Protein AF-A0A928HZG5-F1 (afdb_monomer_lite)

pLDDT: mean 87.71, std 14.34, range [42.38, 97.81]

Secondary structure (DSSP, 8-state):
------------SPPPPPTT-EEEEEEETTEEEEEEEE-SSGGGGGS--EEE---TTTS--B-TTSPBEEETTSPPPTT--BSSS-S--SGGGBTTEEE-STTEEEE--GGGSPP-

Structure (mmCIF, N/CA/C/O backbone):
data_AF-A0A928HZG5-F1
#
_entry.id   AF-A0A928HZG5-F1
#
loop_
_atom_site.group_PDB
_atom_site.id
_atom_site.type_symbol
_atom_site.label_atom_id
_atom_site.label_alt_id
_atom_site.label_comp_id
_atom_site.label_asym_id
_atom_site.label_entity_id
_atom_site.label_seq_id
_atom_site.pdbx_PDB_ins_code
_atom_site.Cartn_x
_atom_site.Cartn_y
_atom_site.Cartn_z
_atom_site.occupancy
_atom_site.B_iso_or_equiv
_atom_site.auth_seq_id
_atom_site.auth_comp_id
_atom_site.auth_asym_id
_atom_site.auth_atom_id
_atom_site.pdbx_PDB_model_num
ATOM 1 N N . MET A 1 1 ? -54.037 30.909 17.870 1.00 44.12 1 MET A N 1
ATOM 2 C CA . MET A 1 1 ? -53.396 29.577 17.859 1.00 44.12 1 MET A CA 1
ATOM 3 C C . MET A 1 1 ? -51.983 29.760 17.341 1.00 44.12 1 MET A C 1
ATOM 5 O O . MET A 1 1 ? -51.820 30.145 16.193 1.00 44.12 1 MET A O 1
ATOM 9 N N . PHE A 1 2 ? -50.988 29.614 18.213 1.00 42.38 2 PHE A N 1
ATOM 10 C CA . PHE A 1 2 ? -49.578 29.786 17.872 1.00 42.38 2 PHE A CA 1
ATOM 11 C C . PHE A 1 2 ? -49.029 28.458 17.339 1.00 42.38 2 PHE A C 1
ATOM 13 O O . PHE A 1 2 ? -48.836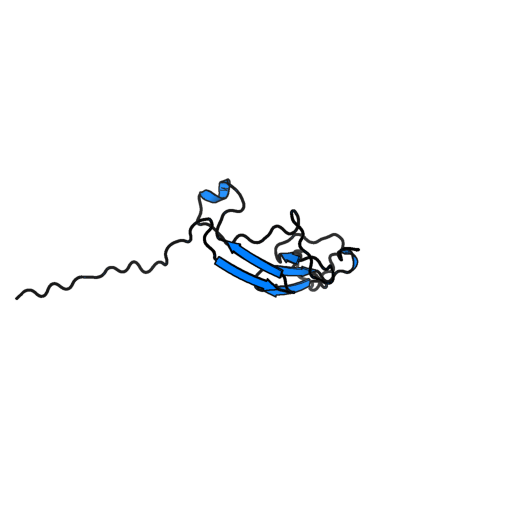 27.527 18.118 1.00 42.38 2 PHE A O 1
ATOM 20 N N . SER A 1 3 ? -48.788 28.361 16.030 1.00 42.66 3 SER A N 1
ATOM 21 C CA . SER A 1 3 ? -47.988 27.267 15.472 1.00 42.66 3 SER A CA 1
ATOM 22 C C . SER A 1 3 ? -46.517 27.549 15.750 1.00 42.66 3 SER A C 1
ATOM 24 O O . SER A 1 3 ? -45.921 28.448 15.161 1.00 42.66 3 SER A O 1
ATOM 26 N N . ARG A 1 4 ? -45.947 26.792 16.690 1.00 47.53 4 ARG A N 1
ATOM 27 C CA . ARG A 1 4 ? -44.503 26.719 16.913 1.00 47.53 4 ARG A CA 1
ATOM 28 C C . ARG A 1 4 ? -43.881 25.960 15.745 1.00 47.53 4 ARG A C 1
ATOM 30 O O . ARG A 1 4 ? -44.035 24.747 15.652 1.00 47.53 4 ARG A O 1
ATOM 37 N N . PHE A 1 5 ? -43.179 26.676 14.876 1.00 48.12 5 PHE A N 1
ATOM 38 C CA . PHE A 1 5 ? -42.203 26.071 13.982 1.00 48.12 5 PHE A CA 1
ATOM 39 C C . PHE A 1 5 ? -40.981 25.718 14.829 1.00 48.12 5 PHE A C 1
ATOM 41 O O . PHE A 1 5 ? -40.316 26.598 15.368 1.00 48.12 5 PHE A O 1
ATOM 48 N N . THR A 1 6 ? -40.733 24.428 15.029 1.00 51.72 6 THR A N 1
ATOM 49 C CA . THR A 1 6 ? -39.464 23.959 15.582 1.00 51.72 6 THR A CA 1
ATOM 50 C C . THR A 1 6 ? -38.424 24.061 14.477 1.00 51.72 6 THR A C 1
ATOM 52 O O . THR A 1 6 ? -38.443 23.273 13.532 1.00 51.72 6 THR A O 1
ATOM 55 N N . GLU A 1 7 ? -37.544 25.050 14.581 1.00 51.25 7 GLU A N 1
ATOM 56 C CA . GLU A 1 7 ? -36.334 25.142 13.773 1.00 51.25 7 GLU A CA 1
ATOM 57 C C . GLU A 1 7 ? -35.420 23.973 14.149 1.00 51.25 7 GLU A C 1
ATOM 59 O O . GLU A 1 7 ? -34.803 23.947 15.214 1.00 51.25 7 GLU A O 1
ATOM 64 N N . ILE A 1 8 ? -35.375 22.957 13.289 1.00 56.84 8 ILE A N 1
ATOM 65 C CA . ILE A 1 8 ? -34.398 21.881 13.402 1.00 56.84 8 ILE A CA 1
ATOM 66 C C . ILE A 1 8 ? -33.094 22.439 12.836 1.00 56.84 8 ILE A C 1
ATOM 68 O O . ILE A 1 8 ? -32.883 22.462 11.626 1.00 56.84 8 ILE A O 1
ATOM 72 N N . ASN A 1 9 ? -32.230 22.927 13.722 1.00 54.44 9 ASN A N 1
ATOM 73 C CA . ASN A 1 9 ? -30.862 23.286 13.380 1.00 54.44 9 ASN A CA 1
ATOM 74 C C . ASN A 1 9 ? -30.054 21.988 13.207 1.00 54.44 9 ASN A C 1
ATOM 76 O O . ASN A 1 9 ? -29.420 21.497 14.141 1.00 54.44 9 ASN A O 1
ATOM 80 N N . VAL A 1 10 ? -30.163 21.370 12.027 1.00 55.16 10 VAL A N 1
ATOM 81 C CA . VAL A 1 10 ? -29.296 20.256 11.631 1.00 55.16 10 VAL A CA 1
ATOM 82 C C . VAL A 1 10 ? -27.941 20.857 11.286 1.00 55.16 10 VAL A C 1
ATOM 84 O O . VAL A 1 10 ? -27.732 21.350 10.179 1.00 55.16 10 VAL A O 1
ATOM 87 N N . SER A 1 11 ? -27.023 20.831 12.252 1.00 59.50 11 SER A N 1
ATOM 88 C CA . SER A 1 11 ? -25.605 21.067 11.988 1.00 59.50 11 SER A CA 1
ATOM 89 C C . SER A 1 11 ? -25.146 20.054 10.938 1.00 59.50 11 SER A C 1
ATOM 91 O O . SER A 1 11 ? -25.092 18.853 11.193 1.00 59.50 11 SER A O 1
ATOM 93 N N . SER A 1 12 ? -24.893 20.537 9.726 1.00 63.75 12 SER A N 1
ATOM 94 C CA . SER A 1 12 ? -24.697 19.747 8.509 1.00 63.75 12 SER A CA 1
ATOM 95 C C . SER A 1 12 ? -23.289 19.166 8.358 1.00 63.75 12 SER A C 1
ATOM 97 O O . SER A 1 12 ? -22.901 18.799 7.249 1.00 63.75 12 SER A O 1
ATOM 99 N N . LYS A 1 13 ? -22.489 19.121 9.430 1.00 58.44 13 LYS A N 1
ATOM 100 C CA . LYS A 1 13 ? -21.146 18.542 9.369 1.00 58.44 13 LYS A CA 1
ATOM 101 C C . LYS A 1 13 ? -21.242 17.057 9.734 1.00 58.44 13 LYS A C 1
ATOM 103 O O . LYS A 1 13 ? -21.770 16.760 10.809 1.00 58.44 13 LYS A O 1
ATOM 108 N N . PRO A 1 14 ? -20.789 16.127 8.868 1.00 67.56 14 PRO A N 1
ATOM 109 C CA . PRO A 1 14 ? -20.701 14.727 9.257 1.00 67.56 14 PRO A CA 1
ATOM 110 C C . PRO A 1 14 ? -19.865 14.623 10.540 1.00 67.56 14 PRO A C 1
ATOM 112 O O . PRO A 1 14 ? -18.949 15.433 10.732 1.00 67.56 14 PRO A O 1
ATOM 115 N N . PRO A 1 15 ? -20.207 13.696 11.449 1.00 78.50 15 PRO A N 1
ATOM 116 C CA . PRO A 1 15 ? -19.436 13.513 12.666 1.00 78.50 15 PRO A CA 1
ATOM 117 C C . PRO A 1 15 ? -17.980 13.219 12.300 1.00 78.50 15 PRO A C 1
ATOM 119 O O . PRO A 1 15 ? -17.717 12.417 11.406 1.00 78.50 15 PRO A O 1
ATOM 122 N N . THR A 1 16 ? -17.049 13.889 12.978 1.00 85.75 16 THR A N 1
ATOM 123 C CA . THR A 1 16 ? -15.619 13.601 12.843 1.00 85.75 16 THR A CA 1
ATOM 124 C C . THR A 1 16 ? -15.380 12.125 13.196 1.00 85.75 16 THR A C 1
ATOM 126 O O . THR A 1 16 ? -15.908 11.674 14.223 1.00 85.75 16 THR A O 1
ATOM 129 N N . PRO A 1 17 ? -14.629 11.372 12.369 1.00 92.81 17 PRO A N 1
ATOM 130 C CA . PRO A 1 17 ? -14.340 9.967 12.633 1.00 92.81 17 PRO A CA 1
ATOM 131 C C . PRO A 1 17 ? -13.603 9.792 13.962 1.00 92.81 17 PRO A C 1
ATOM 133 O O . PRO A 1 17 ? -12.896 10.692 14.425 1.00 92.81 17 PRO A O 1
ATOM 136 N N . LYS A 1 18 ? -13.774 8.629 14.594 1.00 94.69 18 LYS A N 1
ATOM 137 C CA . LYS A 1 18 ? -13.073 8.283 15.839 1.00 94.69 18 LYS A CA 1
ATOM 138 C C . LYS A 1 18 ? -11.903 7.349 15.567 1.00 94.69 18 LYS A C 1
ATOM 140 O O . LYS A 1 18 ? -11.969 6.495 14.689 1.00 94.69 18 LYS A O 1
ATOM 145 N N . GLU A 1 19 ? -10.853 7.458 16.374 1.00 96.62 19 GLU A N 1
ATOM 146 C CA . GLU A 1 19 ? -9.751 6.494 16.349 1.00 96.62 19 GLU A CA 1
ATOM 147 C C . GLU A 1 19 ? -10.271 5.055 16.523 1.00 96.62 19 GLU A C 1
ATOM 149 O O . GLU A 1 19 ? -11.110 4.771 17.381 1.00 96.62 19 GLU A O 1
ATOM 154 N N . GLY A 1 20 ? -9.772 4.150 15.682 1.00 95.94 20 GLY A N 1
ATOM 155 C CA . GLY A 1 20 ? -10.155 2.744 15.620 1.00 95.94 20 GLY A CA 1
ATOM 156 C C . GLY A 1 20 ? -11.402 2.456 14.781 1.00 95.94 20 GLY A C 1
ATOM 157 O O . GLY A 1 20 ? -11.670 1.284 14.499 1.00 95.94 20 GLY A O 1
ATOM 158 N N . GLU A 1 21 ? -12.154 3.475 14.360 1.00 97.44 21 GLU A N 1
ATOM 159 C CA . GLU A 1 21 ? -13.316 3.303 13.488 1.00 97.44 21 GLU A CA 1
ATOM 160 C C . GLU A 1 21 ? -12.892 2.775 12.112 1.00 97.44 21 GLU A C 1
ATOM 162 O O . GLU A 1 21 ? -11.865 3.174 11.562 1.00 97.44 21 GLU A O 1
ATOM 167 N N . LEU A 1 22 ? -13.666 1.833 11.568 1.00 97.25 22 LEU A N 1
ATOM 168 C CA . LEU A 1 22 ? -13.399 1.258 10.254 1.00 97.25 22 LEU A CA 1
ATOM 169 C C . LEU A 1 22 ? -13.702 2.292 9.169 1.00 97.25 22 LEU A C 1
ATOM 171 O O . LEU A 1 22 ? -14.834 2.752 9.055 1.00 97.25 22 LEU A O 1
ATOM 175 N N . PHE A 1 23 ? -12.696 2.604 8.358 1.00 95.75 23 PHE A N 1
ATOM 176 C CA . PHE A 1 23 ? -12.844 3.447 7.181 1.00 95.75 23 PHE A CA 1
ATOM 177 C C . PHE A 1 23 ? -13.258 2.614 5.965 1.00 95.75 23 PHE A C 1
ATOM 179 O O . PHE A 1 23 ? -14.298 2.859 5.355 1.00 95.75 23 PHE A O 1
ATOM 186 N N . LYS A 1 24 ? -12.452 1.602 5.621 1.00 95.81 24 LYS A N 1
ATOM 187 C CA . LY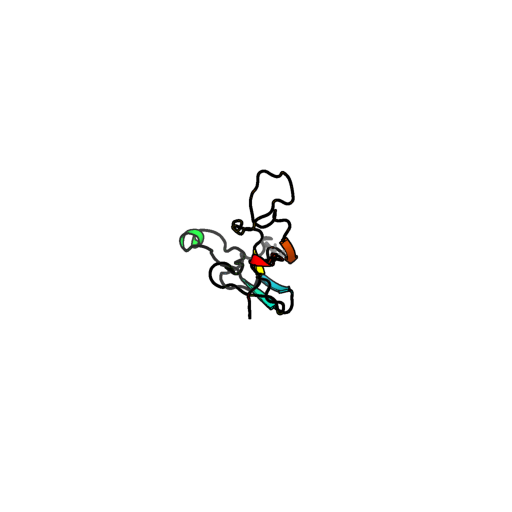S A 1 24 ? -12.643 0.776 4.421 1.00 95.81 24 LYS A CA 1
ATOM 188 C C . LYS A 1 24 ? -12.017 -0.599 4.620 1.00 95.81 24 LYS A C 1
ATOM 190 O O . LYS A 1 24 ? -11.036 -0.742 5.343 1.00 95.81 24 LYS A O 1
ATOM 195 N N . VAL A 1 25 ? -12.561 -1.603 3.944 1.00 97.25 25 VAL A N 1
ATOM 196 C CA . VAL A 1 25 ? -11.908 -2.905 3.770 1.00 97.25 25 VAL A CA 1
ATOM 197 C C . VAL A 1 25 ? -11.462 -3.004 2.319 1.00 97.25 25 VAL A C 1
ATOM 199 O O . VAL A 1 25 ? -12.275 -2.817 1.416 1.00 97.25 25 VAL A O 1
ATOM 202 N N . ILE A 1 26 ? -10.175 -3.261 2.103 1.00 96.38 26 ILE A N 1
ATOM 203 C CA . ILE A 1 26 ? -9.581 -3.428 0.777 1.00 96.38 26 ILE A CA 1
ATOM 204 C C . ILE A 1 26 ? -9.270 -4.906 0.571 1.00 96.38 26 ILE A C 1
ATOM 206 O O . ILE A 1 26 ? -8.531 -5.499 1.355 1.00 96.38 26 ILE A O 1
ATOM 210 N N . GLU A 1 27 ? -9.803 -5.488 -0.499 1.00 96.12 27 GLU A N 1
ATOM 211 C CA . GLU A 1 27 ? -9.491 -6.851 -0.928 1.00 96.12 27 GLU A CA 1
ATOM 212 C C . GLU A 1 27 ? -8.651 -6.805 -2.202 1.00 96.12 27 GLU A C 1
ATOM 214 O O . GLU A 1 27 ? -9.076 -6.271 -3.227 1.00 96.12 27 GLU A O 1
ATOM 219 N N . LEU A 1 28 ? -7.438 -7.354 -2.146 1.00 95.06 28 LEU A N 1
ATOM 220 C CA . LEU A 1 28 ? -6.495 -7.299 -3.256 1.00 95.06 28 LEU A CA 1
ATOM 221 C C . LEU A 1 28 ? -5.619 -8.553 -3.278 1.00 95.06 28 LEU A C 1
ATOM 223 O O . LEU A 1 28 ? -5.017 -8.912 -2.271 1.00 95.06 28 LEU A O 1
ATOM 227 N N . HIS A 1 29 ? -5.532 -9.223 -4.435 1.00 94.50 29 HIS A N 1
ATOM 228 C CA . HIS A 1 29 ? -4.727 -10.446 -4.627 1.00 94.50 29 HIS A CA 1
ATOM 229 C C . HIS A 1 29 ? -4.966 -11.534 -3.558 1.00 94.50 29 HIS A C 1
ATOM 231 O O . HIS A 1 29 ? -4.041 -12.234 -3.150 1.00 94.50 29 HIS A O 1
ATOM 237 N N . GLY A 1 30 ? -6.215 -11.670 -3.097 1.00 92.25 30 GLY A N 1
ATOM 238 C CA . GLY A 1 30 ? -6.615 -12.642 -2.072 1.00 92.25 30 GLY A CA 1
ATOM 239 C C . GLY A 1 30 ? -6.250 -12.257 -0.633 1.00 92.25 30 GLY A C 1
ATOM 240 O O . GLY A 1 30 ? -6.514 -13.040 0.275 1.00 92.25 30 GLY A O 1
ATOM 241 N N . ALA A 1 31 ? -5.667 -11.075 -0.418 1.00 95.19 31 ALA A N 1
ATOM 242 C CA . ALA A 1 31 ? -5.445 -10.493 0.900 1.00 95.19 31 ALA A CA 1
ATOM 243 C C . ALA A 1 31 ? -6.528 -9.456 1.229 1.00 95.19 31 ALA A C 1
ATOM 245 O O . ALA A 1 31 ? -7.059 -8.795 0.336 1.00 95.19 31 ALA A O 1
ATOM 246 N N . THR A 1 32 ? -6.811 -9.294 2.521 1.00 96.88 32 THR A N 1
ATOM 247 C CA . THR A 1 32 ? -7.778 -8.323 3.044 1.00 96.88 32 THR A CA 1
ATOM 248 C C . THR A 1 32 ? -7.073 -7.364 3.998 1.00 96.88 32 THR A C 1
ATOM 250 O O . THR A 1 32 ? -6.375 -7.800 4.914 1.00 96.88 32 THR A O 1
ATOM 253 N N . PHE A 1 33 ? -7.280 -6.063 3.804 1.00 96.88 33 PHE A N 1
ATOM 254 C CA . PHE A 1 33 ? -6.716 -4.997 4.627 1.00 96.88 33 PHE A CA 1
ATOM 255 C C . PHE A 1 33 ? -7.837 -4.130 5.193 1.00 96.88 33 PHE A C 1
ATOM 257 O O . PHE A 1 33 ? -8.566 -3.477 4.448 1.00 96.88 33 PHE A O 1
ATOM 264 N N . GLU A 1 34 ? -7.972 -4.107 6.516 1.00 97.25 34 GLU A N 1
ATOM 265 C CA . GLU A 1 34 ? -8.845 -3.149 7.191 1.00 97.25 34 GLU A CA 1
ATOM 266 C C . GLU A 1 34 ? -8.105 -1.825 7.369 1.00 97.25 34 GLU A C 1
ATOM 268 O O . GLU A 1 34 ? -7.107 -1.752 8.085 1.00 97.25 34 GLU A O 1
ATOM 273 N N . ILE A 1 35 ? -8.616 -0.775 6.739 1.00 97.31 35 ILE A N 1
ATOM 274 C CA . ILE A 1 35 ? -8.151 0.592 6.931 1.00 97.31 35 ILE A CA 1
ATOM 275 C C . ILE A 1 35 ? -9.016 1.211 8.014 1.00 97.31 35 ILE A C 1
ATOM 277 O O . ILE A 1 35 ? -10.245 1.248 7.901 1.00 97.31 35 ILE A O 1
ATOM 281 N N . ARG A 1 36 ? -8.381 1.674 9.085 1.00 97.50 36 ARG A N 1
ATOM 282 C CA . ARG A 1 36 ? -9.055 2.275 10.237 1.00 97.50 36 ARG A CA 1
ATOM 283 C C . ARG A 1 36 ? -8.550 3.686 10.450 1.00 97.50 36 ARG A C 1
ATOM 285 O O . ARG A 1 36 ? -7.405 3.992 10.130 1.00 97.50 36 ARG A O 1
ATOM 292 N N . TYR A 1 37 ? -9.404 4.526 11.009 1.00 97.81 37 TYR A N 1
ATOM 293 C CA . TYR A 1 37 ? -9.011 5.859 11.423 1.00 97.81 37 TYR A CA 1
ATOM 294 C C . TYR A 1 37 ? -8.051 5.795 12.609 1.00 97.81 37 TYR A C 1
ATOM 296 O O . TYR A 1 37 ? -8.233 4.994 13.527 1.00 97.81 37 TYR A O 1
ATOM 304 N N . GLY A 1 38 ? -7.041 6.653 12.617 1.00 97.06 38 GLY A N 1
ATOM 305 C CA . GLY A 1 38 ? -6.079 6.735 13.706 1.00 97.06 38 GLY A CA 1
ATOM 306 C C . GLY A 1 38 ? -5.030 7.809 13.473 1.00 97.06 38 GLY A C 1
ATOM 307 O O . GLY A 1 38 ? -5.290 8.806 12.804 1.00 97.06 38 GLY A O 1
ATOM 308 N N . TYR A 1 39 ? -3.850 7.594 14.047 1.00 96.00 39 TYR A N 1
ATOM 309 C CA . TYR A 1 39 ? -2.745 8.545 14.036 1.00 96.00 39 TYR A CA 1
ATOM 310 C C . TYR A 1 39 ? -1.445 7.816 13.699 1.00 96.00 39 TYR A C 1
ATOM 312 O O . TYR A 1 39 ? -1.205 6.724 14.218 1.00 96.00 39 TYR A O 1
ATOM 320 N N . TYR A 1 40 ? -0.623 8.401 12.825 1.00 91.81 40 TYR A N 1
ATOM 321 C CA . TYR A 1 40 ? 0.685 7.837 12.488 1.00 91.81 40 TYR A CA 1
ATOM 322 C C . TYR A 1 40 ? 1.677 8.030 13.639 1.00 91.81 40 TYR A C 1
ATOM 324 O O . TYR A 1 40 ? 2.445 7.116 13.946 1.00 91.81 40 TYR A O 1
ATOM 332 N N . GLU A 1 41 ? 1.608 9.177 14.319 1.00 94.31 41 GLU A N 1
ATOM 333 C CA . GLU A 1 41 ? 2.402 9.489 15.503 1.00 94.31 41 GLU A CA 1
ATOM 334 C C . GLU A 1 41 ? 1.529 9.988 16.666 1.00 94.31 41 GLU A C 1
ATOM 336 O O . GLU A 1 41 ? 0.440 10.528 16.482 1.00 94.31 41 GLU A O 1
ATOM 341 N N . GLU A 1 42 ? 2.022 9.855 17.901 1.00 93.94 42 GLU A N 1
ATOM 342 C CA . GLU A 1 42 ? 1.311 10.345 19.095 1.00 93.94 42 GLU A CA 1
ATOM 343 C C . GLU A 1 42 ? 1.096 11.868 19.050 1.00 93.94 42 GLU A C 1
ATOM 345 O O . GLU A 1 42 ? 0.077 12.380 19.513 1.00 93.94 42 GLU A O 1
ATOM 350 N N . THR A 1 43 ? 2.038 12.598 18.447 1.00 95.12 43 THR A N 1
ATOM 351 C CA . THR A 1 43 ? 1.966 14.049 18.237 1.00 95.12 43 THR A CA 1
ATOM 352 C C . THR A 1 43 ? 0.835 14.469 17.302 1.00 95.12 43 THR A C 1
ATOM 354 O O . THR A 1 43 ? 0.392 15.614 17.380 1.00 95.12 43 THR A O 1
ATOM 357 N N . ASP A 1 44 ? 0.313 13.560 16.475 1.00 94.94 44 ASP A N 1
ATOM 358 C CA . ASP A 1 44 ? -0.778 13.854 15.542 1.00 94.94 44 ASP A CA 1
ATOM 359 C C . ASP A 1 44 ? -2.150 13.853 16.224 1.00 94.94 44 ASP A C 1
ATOM 361 O O . ASP A 1 44 ? -3.115 14.368 15.661 1.00 94.94 44 ASP A O 1
ATOM 365 N N . ARG A 1 45 ? -2.253 13.353 17.465 1.00 93.62 45 ARG A N 1
ATOM 366 C CA . ARG A 1 45 ? -3.515 13.296 18.232 1.00 93.62 45 ARG A CA 1
ATOM 367 C C . ARG A 1 45 ? -4.135 14.659 18.530 1.00 93.62 45 ARG A C 1
ATOM 369 O O . ARG A 1 45 ? -5.280 14.736 18.969 1.00 93.62 45 ARG A O 1
ATOM 376 N N . GLN A 1 46 ? -3.390 15.739 18.310 1.00 93.75 46 GLN A N 1
ATOM 377 C CA . GLN A 1 46 ? -3.913 17.103 18.368 1.00 93.75 46 GLN A CA 1
ATOM 378 C C . GLN A 1 46 ? -4.805 17.464 17.161 1.00 93.75 46 GLN A C 1
ATOM 380 O O . GLN A 1 46 ? -5.456 18.509 17.180 1.00 93.75 46 GLN A O 1
ATOM 385 N N . PHE A 1 47 ? -4.836 16.618 16.126 1.00 93.25 47 PHE A N 1
ATOM 386 C CA . PHE A 1 47 ? -5.639 16.765 14.914 1.00 93.25 47 PHE A CA 1
ATOM 387 C C . PHE A 1 47 ? -6.752 15.702 14.820 1.00 93.25 47 PHE A C 1
ATOM 389 O O . PHE A 1 47 ? -6.896 14.824 15.677 1.00 93.25 47 PHE A O 1
ATOM 396 N N . GLU A 1 48 ? -7.579 15.801 13.776 1.00 94.62 48 GLU A N 1
ATOM 397 C CA . GLU A 1 48 ? -8.573 14.771 13.448 1.00 94.62 48 GLU A CA 1
ATOM 398 C C . GLU A 1 48 ? -7.862 13.483 12.981 1.00 94.62 48 GLU A C 1
ATOM 400 O O . GLU A 1 48 ? -6.822 13.576 12.324 1.00 94.62 48 GLU A O 1
ATOM 405 N N . PRO A 1 49 ? -8.377 12.287 13.325 1.00 96.31 49 PRO A N 1
ATOM 406 C CA . PRO A 1 49 ? -7.754 11.036 12.911 1.00 96.31 49 PRO A CA 1
ATOM 407 C C . PRO A 1 49 ? -7.864 10.844 11.394 1.00 96.31 49 PRO A C 1
ATOM 409 O O . PRO A 1 49 ? -8.857 11.227 10.774 1.00 96.31 49 PRO A O 1
ATOM 412 N N . VAL A 1 50 ? -6.851 10.206 10.814 1.00 95.44 50 VAL A N 1
ATOM 413 C CA . VAL A 1 50 ? -6.701 9.970 9.368 1.00 95.44 50 VAL A CA 1
ATOM 414 C C . VAL A 1 50 ? -6.755 8.481 9.044 1.00 95.44 50 VAL A C 1
ATOM 416 O O . VAL A 1 50 ?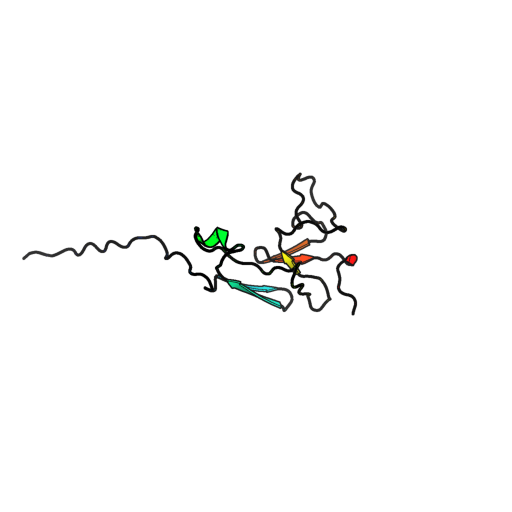 -6.703 7.647 9.949 1.00 95.44 50 VAL A O 1
ATOM 419 N N . GLU A 1 51 ? -6.868 8.120 7.767 1.00 95.62 51 GLU A N 1
ATOM 420 C CA . GLU A 1 51 ? -6.863 6.720 7.344 1.00 95.62 51 GLU A CA 1
ATOM 421 C C . GLU A 1 51 ? -5.476 6.086 7.546 1.00 95.62 51 GLU A C 1
ATOM 423 O O . GLU A 1 51 ? -4.494 6.494 6.928 1.00 95.62 51 GLU A O 1
ATOM 428 N N . ILE A 1 52 ? -5.384 5.052 8.387 1.00 95.88 52 ILE A N 1
ATOM 429 C CA . ILE A 1 52 ? -4.122 4.362 8.668 1.00 95.88 52 ILE A CA 1
ATOM 430 C C . ILE A 1 52 ? -3.973 3.145 7.764 1.00 95.88 52 ILE A C 1
ATOM 432 O O . ILE A 1 52 ? -4.646 2.124 7.929 1.00 95.88 52 ILE A O 1
ATOM 436 N N . TYR A 1 53 ? -3.048 3.257 6.814 1.00 95.38 53 TYR A N 1
ATOM 437 C CA . TYR A 1 53 ? -2.657 2.165 5.926 1.00 95.38 53 TYR A CA 1
ATOM 438 C C . TYR A 1 53 ? -1.591 1.255 6.561 1.00 95.38 53 TYR A C 1
ATOM 440 O O . TYR A 1 53 ? -0.771 1.738 7.349 1.00 95.38 53 TYR A O 1
ATOM 448 N N . PRO A 1 54 ? -1.553 -0.049 6.213 1.00 94.31 54 PRO A N 1
ATOM 449 C CA . PRO A 1 54 ? -0.552 -0.975 6.733 1.00 94.31 54 PRO A CA 1
ATOM 450 C C . PRO A 1 54 ? 0.889 -0.541 6.432 1.00 94.31 54 PRO A C 1
ATOM 452 O O . PRO A 1 54 ? 1.228 -0.166 5.310 1.00 94.31 54 PRO A O 1
ATOM 455 N N . ASP A 1 55 ? 1.762 -0.674 7.429 1.00 92.62 55 ASP A N 1
ATOM 456 C CA . ASP A 1 55 ? 3.203 -0.470 7.274 1.00 92.62 55 ASP A CA 1
ATOM 457 C C . ASP A 1 55 ? 3.855 -1.747 6.714 1.00 92.62 55 ASP A C 1
ATOM 459 O O . ASP A 1 55 ? 4.332 -2.611 7.458 1.00 92.62 55 ASP A O 1
ATOM 463 N N . PHE A 1 56 ? 3.855 -1.876 5.385 1.00 93.81 56 PHE A N 1
ATOM 464 C CA . PHE A 1 56 ? 4.445 -3.022 4.684 1.00 93.81 56 PHE A CA 1
ATOM 465 C C . PHE A 1 56 ? 5.981 -3.062 4.734 1.00 93.81 56 PHE A C 1
ATOM 467 O O . PHE A 1 56 ? 6.573 -4.066 4.336 1.00 93.81 56 PHE A O 1
ATOM 474 N N . ILE A 1 57 ? 6.646 -2.007 5.225 1.00 89.94 57 ILE A N 1
ATOM 475 C CA . ILE A 1 57 ? 8.090 -2.042 5.495 1.00 89.94 57 ILE A CA 1
ATOM 476 C C . ILE A 1 57 ? 8.339 -2.826 6.782 1.00 89.94 57 ILE A C 1
ATOM 478 O O . ILE A 1 57 ? 9.173 -3.731 6.796 1.00 89.94 57 ILE A O 1
ATOM 482 N N . LYS A 1 58 ? 7.618 -2.492 7.860 1.00 92.12 58 LYS A N 1
ATOM 483 C CA . LYS A 1 58 ? 7.777 -3.163 9.159 1.00 92.12 58 LYS A CA 1
ATOM 484 C C . LYS A 1 58 ? 7.153 -4.555 9.175 1.00 92.12 58 LYS A C 1
ATOM 486 O O . LYS A 1 58 ? 7.742 -5.473 9.737 1.00 92.12 58 LYS A O 1
ATOM 491 N N . ASN A 1 59 ? 5.978 -4.709 8.568 1.00 93.94 59 ASN A N 1
ATOM 492 C CA . ASN A 1 59 ? 5.221 -5.958 8.540 1.00 93.94 59 ASN A CA 1
ATOM 493 C C . ASN A 1 59 ? 4.876 -6.318 7.088 1.00 93.94 59 ASN A C 1
ATOM 495 O O . ASN A 1 59 ? 3.756 -6.062 6.638 1.00 93.94 59 ASN A O 1
ATOM 499 N N . PRO A 1 60 ? 5.833 -6.874 6.323 1.00 94.31 60 PRO A N 1
ATOM 500 C CA . PRO A 1 60 ? 5.613 -7.171 4.919 1.00 94.31 60 PRO A CA 1
ATOM 501 C C . PRO A 1 60 ? 4.572 -8.277 4.751 1.00 94.31 60 PRO A C 1
ATOM 503 O O . PRO A 1 60 ? 4.635 -9.333 5.385 1.00 94.31 60 PRO A O 1
ATOM 506 N N . ILE A 1 61 ? 3.634 -8.035 3.842 1.00 96.56 61 ILE A N 1
ATOM 507 C CA . ILE A 1 61 ? 2.622 -8.997 3.411 1.00 96.56 61 ILE A CA 1
ATOM 508 C C . ILE A 1 61 ? 2.865 -9.260 1.929 1.00 96.56 61 ILE A C 1
ATOM 510 O O . ILE A 1 61 ? 3.260 -8.362 1.182 1.00 96.56 61 ILE A O 1
ATOM 514 N N . TYR A 1 62 ? 2.644 -10.499 1.505 1.00 96.75 62 TYR A N 1
ATOM 515 C CA . TYR A 1 62 ? 2.911 -10.945 0.145 1.00 96.75 62 TYR A CA 1
ATOM 516 C C . TYR A 1 62 ? 1.652 -11.548 -0.464 1.00 96.75 62 TYR A C 1
ATOM 518 O O . TYR A 1 62 ? 0.836 -12.140 0.242 1.00 96.75 62 TYR A O 1
ATOM 526 N N . THR A 1 63 ? 1.509 -11.410 -1.778 1.00 96.31 63 THR A N 1
ATOM 527 C CA . THR A 1 63 ? 0.532 -12.170 -2.556 1.00 96.31 63 THR A CA 1
ATOM 528 C C . THR A 1 63 ? 0.863 -13.664 -2.510 1.00 96.31 63 THR A C 1
ATOM 530 O O . THR A 1 63 ? 1.980 -14.053 -2.158 1.00 96.31 63 THR A O 1
ATOM 533 N N . ASN A 1 64 ? -0.079 -14.510 -2.937 1.00 94.31 64 ASN A N 1
ATOM 534 C CA . ASN A 1 64 ? 0.152 -15.956 -3.064 1.00 94.31 64 ASN A CA 1
ATOM 535 C C . ASN A 1 64 ? 1.333 -16.294 -3.987 1.00 94.31 64 ASN A C 1
ATOM 537 O O . ASN A 1 64 ? 2.024 -17.283 -3.769 1.00 94.31 64 ASN A O 1
ATOM 541 N N . ASP A 1 65 ? 1.606 -15.441 -4.976 1.00 94.25 65 ASP A N 1
ATOM 542 C CA . ASP A 1 65 ? 2.747 -15.598 -5.878 1.00 94.25 65 ASP A CA 1
ATOM 543 C C . ASP A 1 65 ? 4.058 -15.065 -5.278 1.00 94.25 65 ASP A C 1
ATOM 545 O O . ASP A 1 65 ? 5.081 -15.065 -5.958 1.00 94.25 65 ASP A O 1
ATOM 549 N N . GLY A 1 66 ? 4.057 -14.583 -4.033 1.00 96.00 66 GLY A N 1
ATOM 550 C CA . GLY A 1 66 ? 5.239 -14.099 -3.322 1.00 96.00 66 GLY A CA 1
ATOM 551 C C . GLY A 1 66 ? 5.626 -12.648 -3.618 1.00 96.00 66 GLY A C 1
ATOM 552 O O . GLY A 1 66 ? 6.705 -12.222 -3.212 1.00 96.00 66 GLY A O 1
ATOM 553 N N . PHE A 1 67 ? 4.794 -11.864 -4.310 1.00 97.06 67 PHE A N 1
ATOM 554 C CA . PHE A 1 67 ? 5.080 -10.444 -4.555 1.00 97.06 67 PHE A CA 1
ATOM 555 C C . PHE A 1 67 ? 4.641 -9.583 -3.364 1.00 97.06 67 PHE A C 1
ATOM 557 O O . PHE A 1 67 ? 3.541 -9.794 -2.857 1.00 97.06 67 PHE A O 1
ATOM 564 N N . PRO A 1 68 ? 5.453 -8.620 -2.892 1.00 96.94 68 PRO A N 1
ATOM 565 C CA . PRO A 1 68 ? 5.083 -7.817 -1.735 1.00 96.94 68 PRO A CA 1
ATOM 566 C C . PRO A 1 68 ? 3.996 -6.797 -2.075 1.00 96.94 68 PRO A C 1
ATOM 568 O O . PRO A 1 68 ? 4.048 -6.137 -3.120 1.00 96.94 68 PRO A O 1
ATOM 571 N N . PHE A 1 69 ? 3.061 -6.621 -1.145 1.00 97.00 69 PHE A N 1
ATOM 572 C CA . PHE A 1 69 ? 2.225 -5.428 -1.103 1.00 97.00 69 PHE A CA 1
ATOM 573 C C . PHE A 1 69 ? 3.063 -4.224 -0.667 1.00 97.00 69 PHE A C 1
ATOM 575 O O . PHE A 1 69 ? 4.018 -4.350 0.103 1.00 97.00 69 PHE A O 1
ATOM 582 N N . VAL A 1 70 ? 2.720 -3.057 -1.193 1.00 96.44 70 VAL A N 1
ATOM 583 C CA . VAL A 1 70 ? 3.378 -1.777 -0.919 1.00 96.44 70 VAL A CA 1
ATOM 584 C C . VAL A 1 70 ? 2.329 -0.675 -0.857 1.00 96.44 70 VAL A C 1
ATOM 586 O O . VAL A 1 70 ? 1.232 -0.828 -1.400 1.00 96.44 70 VAL A O 1
ATOM 589 N N . THR A 1 71 ? 2.664 0.444 -0.215 1.00 94.81 71 THR A N 1
ATOM 590 C CA . THR A 1 71 ? 1.858 1.662 -0.323 1.00 94.81 71 THR A CA 1
ATOM 591 C C . THR A 1 71 ? 2.399 2.577 -1.421 1.00 94.81 71 THR A C 1
ATOM 593 O O . THR A 1 71 ? 3.597 2.577 -1.714 1.00 94.81 71 THR A O 1
ATOM 596 N N . LEU A 1 72 ? 1.527 3.372 -2.044 1.00 91.00 72 LEU A N 1
ATOM 597 C CA . LEU A 1 72 ? 1.937 4.340 -3.071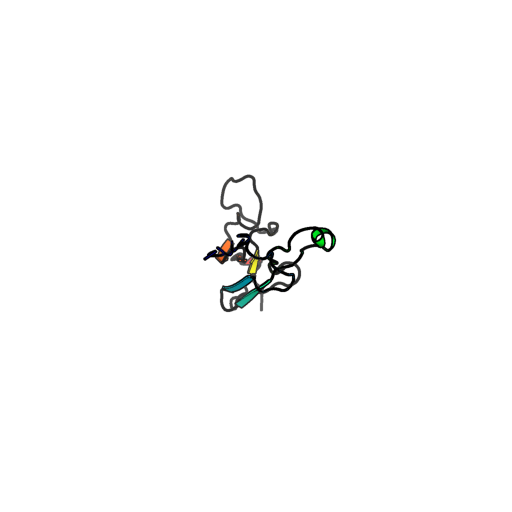 1.00 91.00 72 LEU A CA 1
ATOM 598 C C . LEU A 1 72 ? 2.874 5.423 -2.511 1.00 91.00 72 LEU A C 1
ATOM 600 O O . LEU A 1 72 ? 3.772 5.866 -3.216 1.00 91.00 72 LEU A O 1
ATOM 604 N N . MET A 1 73 ? 2.701 5.789 -1.237 1.00 85.19 73 MET A N 1
ATOM 605 C CA . MET A 1 73 ? 3.499 6.812 -0.543 1.00 85.19 73 MET A CA 1
ATOM 606 C C . MET A 1 73 ? 4.820 6.278 0.027 1.00 85.19 73 MET A C 1
ATOM 608 O O . MET A 1 73 ? 5.515 6.984 0.752 1.00 85.19 73 MET A O 1
ATOM 612 N N . GLN A 1 74 ? 5.151 5.011 -0.226 1.00 86.69 74 GLN A N 1
ATOM 613 C CA . GLN A 1 74 ? 6.376 4.426 0.291 1.00 86.69 74 GLN A CA 1
ATOM 614 C C . GLN A 1 74 ? 7.602 4.985 -0.440 1.00 86.69 74 GLN A C 1
ATOM 616 O O . GLN A 1 74 ? 7.577 5.181 -1.657 1.00 86.69 74 GLN A O 1
ATOM 621 N N . GLU A 1 75 ? 8.707 5.150 0.285 1.00 88.31 75 GLU A N 1
ATOM 622 C CA . GLU A 1 75 ? 10.006 5.454 -0.317 1.00 88.31 75 GLU A CA 1
ATOM 623 C C . GLU A 1 75 ? 10.416 4.384 -1.353 1.00 88.31 75 GLU A C 1
ATOM 625 O O . GLU A 1 75 ? 10.149 3.184 -1.161 1.00 88.31 75 GLU A O 1
ATOM 630 N N . PRO A 1 76 ? 11.087 4.774 -2.453 1.00 89.88 76 PRO A N 1
ATOM 631 C CA . PRO A 1 76 ? 11.589 3.831 -3.438 1.00 89.88 76 PRO A CA 1
ATOM 632 C C . PRO A 1 76 ? 12.594 2.842 -2.844 1.00 89.88 76 PRO A C 1
ATOM 634 O O . PRO A 1 76 ? 13.479 3.193 -2.068 1.00 89.88 76 PRO A O 1
ATOM 637 N N . CYS A 1 77 ? 12.514 1.584 -3.274 1.00 92.25 77 CYS A N 1
ATOM 638 C CA . CYS A 1 77 ? 13.547 0.593 -2.977 1.00 92.25 77 CYS A CA 1
ATOM 639 C C . CYS A 1 77 ? 14.763 0.738 -3.910 1.00 92.25 77 CYS A C 1
ATOM 641 O O . CYS A 1 77 ? 14.673 1.358 -4.968 1.00 92.25 77 CYS A O 1
ATOM 643 N N . GLU A 1 78 ? 15.853 0.033 -3.612 1.00 93.31 78 GLU A N 1
ATOM 644 C CA . GLU A 1 78 ? 17.067 0.003 -4.449 1.00 93.31 78 GLU A CA 1
ATOM 645 C C . GLU A 1 78 ? 16.849 -0.502 -5.891 1.00 93.31 78 GLU A C 1
ATOM 647 O O . GLU A 1 78 ? 17.626 -0.191 -6.790 1.00 93.31 78 GLU A O 1
ATOM 652 N N . HIS A 1 79 ? 15.768 -1.249 -6.140 1.00 94.19 79 HIS A N 1
ATOM 653 C CA . HIS A 1 79 ? 15.389 -1.733 -7.473 1.00 94.19 79 HIS A CA 1
ATOM 654 C C . HIS A 1 79 ? 14.416 -0.803 -8.209 1.00 94.19 79 HIS A C 1
ATOM 656 O O . HIS A 1 79 ? 13.802 -1.205 -9.202 1.00 94.19 79 HIS A O 1
ATOM 662 N N . PHE A 1 80 ? 14.224 0.421 -7.712 1.00 93.44 80 PHE A N 1
ATOM 663 C CA . PHE A 1 80 ? 13.342 1.398 -8.328 1.00 93.44 80 PHE A CA 1
ATOM 664 C C . PHE A 1 80 ? 13.732 1.656 -9.783 1.00 93.44 80 PHE A C 1
ATOM 666 O O . PHE A 1 80 ? 14.892 1.897 -10.120 1.00 93.44 80 PHE A O 1
ATOM 673 N N . LYS A 1 81 ? 12.730 1.626 -10.660 1.00 92.44 81 LYS A N 1
ATOM 674 C CA . LYS A 1 81 ? 12.881 1.996 -12.063 1.00 92.44 81 LYS A CA 1
ATOM 675 C C . LYS A 1 81 ? 11.850 3.047 -12.387 1.00 92.44 81 LYS A C 1
ATOM 677 O O . LYS A 1 81 ? 10.671 2.728 -12.464 1.00 92.44 81 LYS A O 1
ATOM 682 N N . LYS A 1 82 ? 12.305 4.272 -12.612 1.00 91.12 82 LYS A N 1
ATOM 683 C CA . LYS A 1 82 ? 11.441 5.407 -12.925 1.00 91.12 82 LYS A CA 1
ATOM 684 C C . LYS A 1 82 ? 10.549 5.117 -14.140 1.00 91.12 82 LYS A C 1
ATOM 686 O O . LYS A 1 82 ? 11.051 4.658 -15.174 1.00 91.12 82 LYS A O 1
ATOM 691 N N . LEU A 1 83 ? 9.240 5.329 -14.001 1.00 88.38 83 LEU A N 1
ATOM 692 C CA . LEU A 1 83 ? 8.238 5.165 -15.060 1.00 88.38 83 LEU A CA 1
ATOM 693 C C . LEU A 1 83 ? 8.129 6.413 -15.938 1.00 88.38 83 LEU A C 1
ATOM 695 O O . LEU A 1 83 ? 8.087 6.284 -17.160 1.00 88.38 83 LEU A O 1
ATOM 699 N N . THR A 1 84 ? 8.112 7.589 -15.316 1.00 84.69 84 THR A N 1
ATOM 700 C CA . THR A 1 84 ? 7.974 8.907 -15.953 1.00 84.69 84 THR A CA 1
ATOM 701 C C . THR A 1 84 ? 9.200 9.772 -15.653 1.00 84.69 84 THR A C 1
ATOM 703 O O . THR A 1 84 ? 10.018 9.409 -14.817 1.00 84.69 84 THR A O 1
ATOM 706 N N . ASP A 1 85 ? 9.350 10.929 -16.298 1.00 83.12 85 ASP A N 1
ATOM 707 C CA . ASP A 1 85 ? 10.429 11.879 -15.975 1.00 83.12 85 ASP A CA 1
ATOM 708 C C . ASP A 1 85 ? 10.117 12.781 -14.765 1.00 83.12 85 ASP A C 1
ATOM 710 O O . ASP A 1 85 ? 10.921 13.651 -14.433 1.00 83.12 85 ASP A O 1
ATOM 714 N N . ASP A 1 86 ? 9.013 12.530 -14.059 1.00 79.50 86 ASP A N 1
ATOM 715 C CA . ASP A 1 86 ? 8.537 13.312 -12.911 1.00 79.50 86 ASP A CA 1
ATOM 716 C C . ASP A 1 86 ? 9.617 13.478 -11.819 1.00 79.50 86 ASP A C 1
ATOM 718 O O . ASP A 1 86 ? 10.290 12.498 -11.494 1.00 79.50 86 ASP A O 1
ATOM 722 N N . PRO A 1 87 ? 9.882 14.686 -11.288 1.00 76.44 87 PRO A N 1
ATOM 723 C CA . PRO A 1 87 ? 10.873 14.866 -10.226 1.00 76.44 87 PRO A CA 1
ATOM 724 C C . PRO A 1 87 ? 10.554 14.067 -8.953 1.00 76.44 87 PRO A C 1
ATOM 726 O O . PRO A 1 87 ? 11.491 13.704 -8.237 1.00 76.44 87 PRO A O 1
ATOM 729 N N . ASP A 1 88 ? 9.284 13.753 -8.701 1.00 75.19 88 ASP A N 1
ATOM 730 C CA . ASP A 1 88 ? 8.859 13.011 -7.525 1.00 75.19 88 ASP A CA 1
ATOM 731 C C . ASP A 1 88 ? 9.318 11.553 -7.630 1.00 75.19 88 ASP A C 1
ATOM 733 O O . ASP A 1 88 ? 9.023 10.811 -8.573 1.00 75.19 88 ASP A O 1
ATOM 737 N N . CYS A 1 89 ? 10.095 11.132 -6.639 1.00 70.56 89 CYS A N 1
ATOM 738 C CA . CYS A 1 89 ? 10.674 9.800 -6.572 1.00 70.56 89 CYS A CA 1
ATOM 739 C C . CYS A 1 89 ? 10.053 9.048 -5.400 1.00 70.56 89 CYS A C 1
ATOM 741 O O . CYS A 1 89 ? 10.732 8.779 -4.419 1.00 70.56 89 CYS A O 1
ATOM 743 N N . ASP A 1 90 ? 8.769 8.713 -5.507 1.00 85.06 90 ASP A N 1
ATOM 744 C CA . ASP A 1 90 ? 8.109 7.757 -4.618 1.00 85.06 90 ASP A CA 1
ATOM 745 C C . ASP A 1 90 ? 7.906 6.401 -5.316 1.00 85.06 90 ASP A C 1
ATOM 747 O O . ASP A 1 90 ? 8.124 6.242 -6.526 1.00 85.06 90 ASP A O 1
ATOM 751 N N . CYS A 1 91 ? 7.514 5.376 -4.554 1.00 87.94 91 CYS A N 1
ATOM 752 C CA . CYS A 1 91 ? 7.295 4.039 -5.100 1.00 87.94 91 CYS A CA 1
ATOM 753 C C . CYS A 1 91 ? 6.206 4.026 -6.190 1.00 87.94 91 CYS A C 1
ATOM 755 O O . CYS A 1 91 ? 6.277 3.207 -7.113 1.00 87.94 91 CYS A O 1
ATOM 757 N N . SER A 1 92 ? 5.234 4.945 -6.138 1.00 89.31 92 SER A N 1
ATOM 758 C CA . SER A 1 92 ? 4.138 5.033 -7.109 1.00 89.31 92 SER A CA 1
ATOM 759 C C . SER A 1 92 ? 4.603 5.355 -8.535 1.00 89.31 92 SER A C 1
ATOM 761 O O . SER A 1 92 ? 3.924 4.972 -9.493 1.00 89.31 92 SER A O 1
ATOM 763 N N . ASN A 1 93 ? 5.792 5.952 -8.683 1.00 91.44 93 ASN A N 1
ATOM 764 C CA . ASN A 1 93 ? 6.442 6.245 -9.963 1.00 91.44 93 ASN A CA 1
ATOM 765 C C . ASN A 1 93 ? 7.353 5.114 -10.479 1.00 91.44 93 ASN A C 1
ATOM 767 O O . ASN A 1 93 ? 8.115 5.302 -11.433 1.00 91.44 93 ASN A O 1
ATOM 771 N N . CYS A 1 94 ? 7.297 3.920 -9.883 1.00 93.62 94 CYS A N 1
ATOM 772 C CA . CYS A 1 94 ? 8.091 2.771 -10.312 1.00 93.62 94 CYS A CA 1
ATOM 773 C C . CYS A 1 94 ? 7.412 1.982 -11.446 1.00 93.62 94 CYS A C 1
ATOM 775 O O . CYS A 1 94 ? 6.248 1.607 -11.350 1.00 93.62 94 CYS A O 1
ATOM 777 N N . LYS A 1 95 ? 8.174 1.586 -12.472 1.00 94.88 95 LYS A N 1
ATOM 778 C CA . LYS A 1 95 ? 7.748 0.682 -13.562 1.00 94.88 95 LYS A CA 1
ATOM 779 C C . LYS A 1 95 ? 7.275 -0.686 -13.076 1.00 94.88 95 LYS A C 1
ATOM 781 O O . LYS A 1 95 ? 6.575 -1.379 -13.801 1.00 94.88 95 LYS A O 1
ATOM 786 N N . HIS A 1 96 ? 7.708 -1.094 -11.887 1.00 95.56 96 HIS A N 1
ATOM 787 C CA . HIS A 1 96 ? 7.329 -2.367 -11.282 1.00 95.56 96 HIS A CA 1
ATOM 788 C C . HIS A 1 96 ? 6.026 -2.285 -10.477 1.00 95.56 96 HIS A C 1
ATOM 790 O O . HIS A 1 96 ? 5.614 -3.293 -9.913 1.00 95.56 96 HIS A O 1
ATOM 796 N N . MET A 1 97 ? 5.400 -1.111 -10.373 1.00 94.00 97 MET A N 1
ATOM 797 C CA . MET A 1 97 ? 4.185 -0.938 -9.588 1.00 94.00 97 MET A CA 1
ATOM 798 C C . MET A 1 97 ? 2.957 -1.433 -10.358 1.00 94.00 97 MET A C 1
ATOM 800 O O . MET A 1 97 ? 2.624 -0.908 -11.418 1.00 94.00 97 MET A O 1
ATOM 804 N N . GLU A 1 98 ? 2.243 -2.401 -9.789 1.00 95.06 98 GLU A N 1
ATOM 805 C CA . GLU A 1 98 ? 0.882 -2.745 -10.193 1.00 95.06 98 GLU A CA 1
ATOM 806 C C . GLU A 1 98 ? -0.088 -2.084 -9.212 1.00 95.06 98 GLU A C 1
ATOM 808 O O . GLU A 1 98 ? -0.206 -2.513 -8.062 1.00 95.06 98 GLU A O 1
ATOM 813 N N . ARG A 1 99 ? -0.750 -1.007 -9.653 1.00 93.50 99 ARG A N 1
ATOM 814 C CA . ARG A 1 99 ? -1.703 -0.271 -8.813 1.00 93.50 99 ARG A CA 1
ATOM 815 C C . ARG A 1 99 ? -2.868 -1.175 -8.410 1.00 93.50 99 ARG A C 1
ATOM 817 O O . ARG A 1 99 ? -3.452 -1.844 -9.260 1.00 93.50 99 ARG A O 1
ATOM 824 N N . GLY A 1 100 ? -3.178 -1.169 -7.118 1.00 91.06 100 GLY A N 1
ATOM 825 C CA . GLY A 1 100 ? -4.359 -1.807 -6.556 1.00 91.06 100 GLY A CA 1
ATOM 826 C C . GLY A 1 100 ? -5.457 -0.786 -6.274 1.00 91.06 100 GLY A C 1
ATOM 827 O O . GLY A 1 100 ? -5.695 0.115 -7.079 1.00 91.06 100 GLY A O 1
ATOM 828 N N . ASP A 1 101 ? -6.120 -0.950 -5.132 1.00 90.50 101 ASP A N 1
ATOM 829 C CA . ASP A 1 101 ? -7.157 -0.040 -4.643 1.00 90.50 101 ASP A CA 1
ATOM 830 C C . ASP A 1 101 ? -6.569 0.979 -3.651 1.00 90.50 101 ASP A C 1
ATOM 832 O O . ASP A 1 101 ? -5.721 0.649 -2.815 1.00 90.50 101 ASP A O 1
ATOM 836 N N . GLU A 1 102 ? -7.048 2.220 -3.741 1.00 90.00 102 GLU A N 1
ATOM 837 C CA . GLU A 1 102 ? -6.574 3.383 -2.986 1.00 90.00 102 GLU A CA 1
ATOM 838 C C . GLU A 1 102 ? -5.040 3.535 -3.028 1.00 90.00 102 GLU A C 1
ATOM 840 O O . GLU A 1 102 ? -4.434 3.705 -4.089 1.00 90.00 102 GLU A O 1
ATOM 845 N N . LEU A 1 103 ? -4.406 3.487 -1.853 1.00 93.75 103 LEU A N 1
ATOM 846 C CA . LEU A 1 103 ? -2.970 3.613 -1.667 1.00 93.75 103 LEU A CA 1
ATOM 847 C C . LEU A 1 103 ? -2.261 2.260 -1.580 1.00 93.75 103 LEU A C 1
ATOM 849 O O . LEU A 1 103 ? -1.052 2.264 -1.366 1.00 93.75 103 LEU A O 1
ATOM 853 N N . ILE A 1 104 ? -2.956 1.126 -1.729 1.00 96.06 104 ILE A N 1
ATOM 854 C CA . ILE A 1 104 ? -2.345 -0.210 -1.680 1.00 96.06 104 ILE A CA 1
ATOM 855 C C . ILE A 1 104 ? -2.096 -0.718 -3.098 1.00 96.06 104 ILE A C 1
ATOM 857 O O . ILE A 1 104 ? -2.964 -0.696 -3.968 1.00 96.06 104 ILE A O 1
ATOM 861 N N . ALA A 1 105 ? -0.891 -1.222 -3.326 1.00 96.12 105 ALA A N 1
ATOM 862 C CA . ALA A 1 105 ? -0.462 -1.753 -4.607 1.00 96.12 105 ALA A CA 1
ATOM 863 C C . ALA A 1 105 ? 0.426 -2.989 -4.423 1.00 96.12 105 ALA A C 1
ATOM 865 O O . ALA A 1 105 ? 0.778 -3.364 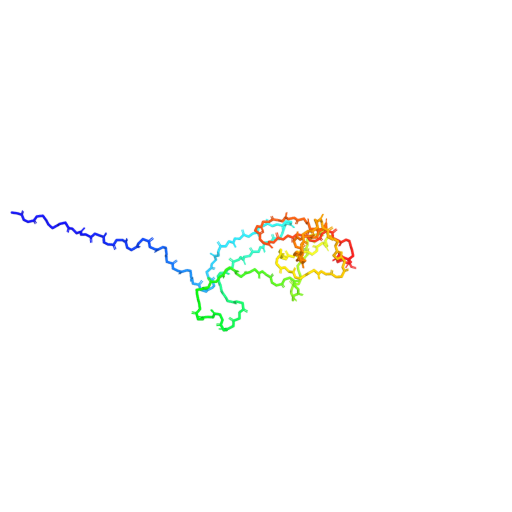-3.302 1.00 96.12 105 ALA A O 1
ATOM 866 N N . VAL A 1 106 ? 0.787 -3.638 -5.531 1.00 97.12 106 VAL A N 1
ATOM 867 C CA . VAL A 1 106 ? 1.711 -4.778 -5.539 1.00 97.12 106 VAL A CA 1
ATOM 868 C C . VAL A 1 106 ? 2.982 -4.408 -6.284 1.00 97.12 106 VAL A C 1
ATOM 870 O O . VAL A 1 106 ? 2.953 -3.913 -7.410 1.00 97.12 106 VAL A O 1
ATOM 873 N N . CYS A 1 107 ? 4.128 -4.692 -5.670 1.00 96.50 107 CYS A N 1
ATOM 874 C CA . CYS A 1 107 ? 5.415 -4.565 -6.333 1.00 96.50 107 CYS A CA 1
ATOM 875 C C . CYS A 1 107 ? 5.698 -5.827 -7.162 1.00 96.50 107 CYS A C 1
ATOM 877 O O . CYS A 1 107 ? 5.964 -6.894 -6.615 1.00 96.50 107 CYS A O 1
ATOM 879 N N . ARG A 1 108 ? 5.709 -5.697 -8.491 1.00 96.62 108 ARG A N 1
ATOM 880 C CA . ARG A 1 108 ? 6.055 -6.757 -9.458 1.00 96.62 108 ARG A CA 1
ATOM 881 C C . ARG A 1 108 ? 7.543 -6.778 -9.813 1.00 96.62 108 ARG A C 1
ATOM 883 O O . ARG A 1 108 ? 7.930 -7.120 -10.927 1.00 96.62 108 ARG A O 1
ATOM 890 N N . CYS A 1 109 ? 8.397 -6.351 -8.887 1.00 95.81 109 CYS A N 1
ATOM 891 C CA . CYS A 1 109 ? 9.839 -6.480 -9.047 1.00 95.81 109 CYS A CA 1
ATOM 892 C C . CYS A 1 109 ? 10.259 -7.884 -8.604 1.00 95.81 109 CYS A C 1
ATOM 894 O O . CYS A 1 109 ? 10.154 -8.202 -7.420 1.00 95.81 109 CYS A O 1
ATOM 896 N N . ASP A 1 110 ? 10.770 -8.702 -9.526 1.00 95.75 110 ASP A N 1
ATOM 897 C CA . ASP A 1 110 ? 11.204 -10.072 -9.216 1.00 95.75 110 ASP A CA 1
ATOM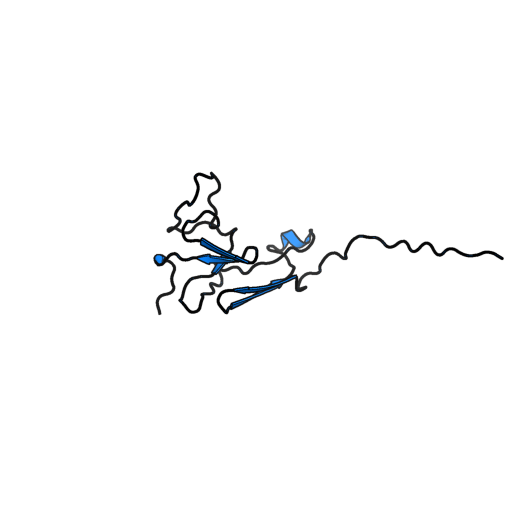 898 C C . ASP A 1 110 ? 12.282 -10.122 -8.127 1.00 95.75 110 ASP A C 1
ATOM 900 O O . ASP A 1 110 ? 12.278 -11.024 -7.298 1.00 95.75 110 ASP A O 1
ATOM 904 N N . SER A 1 111 ? 13.157 -9.114 -8.054 1.00 95.50 111 SER A N 1
ATOM 905 C CA . SER A 1 111 ? 14.174 -9.006 -6.998 1.00 95.50 111 SER A CA 1
ATOM 906 C C . SER A 1 111 ? 13.586 -8.828 -5.594 1.00 95.50 111 SER A C 1
ATOM 908 O O . SER A 1 111 ? 14.260 -9.118 -4.613 1.00 95.50 111 SER A O 1
ATOM 910 N N . ARG A 1 112 ? 12.335 -8.360 -5.482 1.00 94.06 112 ARG A N 1
ATOM 911 C CA . ARG A 1 112 ? 11.619 -8.222 -4.203 1.00 94.06 112 ARG A CA 1
ATOM 912 C C . ARG A 1 112 ? 10.639 -9.357 -3.931 1.00 94.06 112 ARG A C 1
ATOM 914 O O . ARG A 1 112 ? 10.003 -9.362 -2.876 1.00 94.06 112 ARG A O 1
ATOM 921 N N . ARG A 1 113 ? 10.492 -10.293 -4.867 1.00 95.69 113 ARG A N 1
ATOM 922 C CA . ARG A 1 113 ? 9.652 -11.470 -4.686 1.00 95.69 113 ARG A CA 1
ATOM 923 C C . ARG A 1 113 ? 10.241 -12.322 -3.564 1.00 95.69 113 ARG A C 1
ATOM 925 O O . ARG A 1 113 ? 11.438 -12.600 -3.554 1.00 95.69 113 ARG A O 1
ATOM 932 N N . LYS A 1 114 ? 9.409 -12.729 -2.608 1.00 91.88 114 LYS A N 1
ATOM 933 C CA . LYS A 1 114 ? 9.821 -13.648 -1.550 1.00 91.88 114 LYS A CA 1
ATOM 934 C C . LYS A 1 114 ? 10.174 -14.991 -2.190 1.00 91.88 114 LYS A C 1
ATOM 936 O O . LYS A 1 114 ? 9.337 -15.581 -2.871 1.00 91.88 114 LYS A O 1
ATOM 941 N N . SER A 1 115 ? 11.410 -15.444 -2.001 1.00 73.94 115 SER A N 1
ATOM 942 C CA . SER A 1 115 ? 11.789 -16.824 -2.300 1.00 73.94 115 SER A CA 1
ATOM 943 C C . SER A 1 115 ? 11.141 -17.748 -1.270 1.00 73.94 115 SER A C 1
ATOM 945 O O . SER A 1 115 ? 11.101 -17.397 -0.087 1.00 73.94 115 SER A O 1
ATOM 947 N N . GLU A 1 116 ? 10.620 -18.887 -1.728 1.00 59.34 116 GLU A N 1
ATOM 948 C CA . GLU A 1 116 ? 10.171 -19.977 -0.848 1.00 59.34 116 GLU A CA 1
ATOM 949 C C . GLU A 1 116 ? 11.279 -20.442 0.108 1.00 59.34 116 GLU A C 1
ATOM 951 O O . GLU A 1 116 ? 12.467 -20.417 -0.297 1.00 59.34 116 GLU A O 1
#

Foldseek 3Di:
DDDDDDPPPPPPDDDQFDFQAFDDWFADLNDIDTWTWDDPDPVCVVDGTDTDDDPCVVPWDAHPQQWTKDFQQAADDPPFDAQDPDPDHTNVRGPQWADGPDRITTRNDPVNGDDD

Radius of gyration: 20.68 Å; chains: 1; bounding box: 70×50×35 Å

Sequence (116 aa):
MFSRFTEINVSSKPPTPKEGELFKVIELHGATFEIRYGYYEETDRQFEPVEIYPDFIKNPIYTNDGFPFVTLMQEPCEHFKKLTDDPDCDCSNCKHMERGDELIAVCRCDSRRKSE